Protein AF-W1YCF2-F1 (afdb_monomer_lite)

Foldseek 3Di:
DVVVVLVVQWDWDWDDCVVPVVIGTATEGEDDWPFKKKKKDWDQDPPPGIAIDIFTWIFHDDDPVVCVVVCVVPPVRYYDTHTDTDADCDDCRVDPVSVVVPPPDPDIDIDTHDCVVVVVVVCVVVVHD

InterPro domains:
  IPR004216 L-fucose/L-arabinose isomerase, C-terminal [SSF50443] (2-129)
  IPR005763 L-fucose isomerase [PTHR37840] (1-129)
  IPR015888 L-fucose isomerase, C-terminal [PF02952] (2-129)
  IPR038393 L-fucose isomerase, domain 3 superfamily [G3DSA:3.20.14.10] (1-129)

pLDDT: mean 98.43, std 0.99, range [89.56, 98.94]

Radius of gyration: 17.32 Å; chains: 1; bounding box: 40×41×50 Å

Structure (mmCIF, N/CA/C/O backbone):
data_AF-W1YCF2-F1
#
_entry.id   AF-W1YCF2-F1
#
loop_
_atom_site.group_PDB
_atom_site.id
_atom_site.type_symbol
_atom_site.label_atom_id
_atom_site.label_alt_id
_atom_site.label_comp_id
_atom_site.label_asym_id
_atom_site.label_entity_id
_atom_site.label_seq_id
_atom_site.pdbx_PDB_ins_code
_atom_site.Cartn_x
_atom_site.Cartn_y
_atom_site.Cartn_z
_atom_site.occupancy
_atom_site.B_iso_or_equiv
_atom_site.auth_seq_id
_atom_site.auth_comp_id
_atom_site.auth_asym_id
_atom_site.auth_atom_id
_atom_site.pdbx_PDB_model_num
ATOM 1 N N . GLN A 1 1 ? -8.026 -6.588 -24.287 1.00 89.56 1 GLN A N 1
ATOM 2 C CA . GLN A 1 1 ? -7.466 -5.220 -24.354 1.00 89.56 1 GLN A CA 1
ATOM 3 C C . GLN A 1 1 ? -6.874 -4.817 -23.007 1.00 89.56 1 GLN A C 1
ATOM 5 O O . GLN A 1 1 ? -5.660 -4.849 -22.905 1.00 89.56 1 GLN A O 1
ATOM 10 N N . GLU A 1 2 ? -7.654 -4.527 -21.957 1.00 97.50 2 GLU A N 1
ATOM 11 C CA . GLU A 1 2 ? -7.079 -4.123 -20.649 1.00 97.50 2 GLU A CA 1
ATOM 12 C C . GLU A 1 2 ? -6.307 -5.247 -19.942 1.00 97.50 2 GLU A C 1
ATOM 14 O O . GLU A 1 2 ? -5.195 -5.029 -19.476 1.00 97.50 2 GLU A O 1
ATOM 19 N N . ALA A 1 3 ? -6.839 -6.475 -19.939 1.00 98.06 3 ALA A N 1
ATOM 20 C CA . ALA A 1 3 ? -6.127 -7.636 -19.393 1.00 98.06 3 ALA A CA 1
ATOM 21 C C . ALA A 1 3 ? -4.759 -7.858 -20.071 1.00 98.06 3 ALA A C 1
ATOM 23 O O . ALA A 1 3 ? -3.766 -8.138 -19.399 1.00 98.06 3 ALA A O 1
ATOM 24 N N . ASP A 1 4 ? -4.695 -7.670 -21.392 1.00 98.31 4 ASP A N 1
ATOM 25 C CA . ASP A 1 4 ? -3.452 -7.784 -22.161 1.00 98.31 4 ASP A CA 1
ATOM 26 C C . ASP A 1 4 ? -2.481 -6.642 -21.829 1.00 98.31 4 ASP A C 1
ATOM 28 O O . ASP A 1 4 ? -1.274 -6.861 -21.775 1.00 98.31 4 ASP A O 1
ATOM 32 N N . ALA A 1 5 ? -2.992 -5.438 -21.550 1.00 98.44 5 ALA A N 1
ATOM 33 C CA . ALA A 1 5 ? -2.181 -4.309 -21.103 1.00 98.44 5 ALA A CA 1
ATOM 34 C C . ALA A 1 5 ? -1.573 -4.551 -19.709 1.00 98.44 5 ALA A C 1
ATOM 36 O O . ALA A 1 5 ? -0.398 -4.256 -19.500 1.00 98.44 5 ALA A O 1
ATOM 37 N N . CYS A 1 6 ? -2.317 -5.164 -18.778 1.00 98.50 6 CYS A N 1
ATOM 38 C CA . CYS A 1 6 ? -1.768 -5.579 -17.482 1.00 98.50 6 CYS A CA 1
ATOM 39 C C . CYS A 1 6 ? -0.621 -6.590 -17.643 1.00 98.50 6 CYS A C 1
ATOM 41 O O . CYS A 1 6 ? 0.402 -6.485 -16.963 1.00 98.50 6 CYS A O 1
ATOM 43 N N . LEU A 1 7 ? -0.768 -7.552 -18.562 1.00 98.56 7 LEU A N 1
ATOM 44 C CA . LEU A 1 7 ? 0.300 -8.496 -18.895 1.00 98.56 7 LEU A CA 1
ATOM 45 C C . LEU A 1 7 ? 1.498 -7.785 -19.536 1.00 98.56 7 LEU A C 1
ATOM 47 O O . LEU A 1 7 ? 2.631 -8.074 -19.168 1.00 98.56 7 LEU A O 1
ATOM 51 N N . ALA A 1 8 ? 1.261 -6.832 -20.441 1.00 98.56 8 ALA A N 1
ATOM 52 C CA . ALA A 1 8 ? 2.314 -6.064 -21.103 1.00 98.56 8 ALA A CA 1
ATOM 53 C C . ALA A 1 8 ? 3.120 -5.173 -20.137 1.00 98.56 8 ALA A C 1
ATOM 55 O O . ALA A 1 8 ? 4.304 -4.945 -20.367 1.00 98.56 8 ALA A O 1
ATOM 56 N N . ALA A 1 9 ? 2.506 -4.705 -19.047 1.00 98.50 9 ALA A N 1
ATOM 57 C CA . ALA A 1 9 ? 3.177 -3.957 -17.980 1.00 98.50 9 ALA A CA 1
ATOM 58 C C . ALA A 1 9 ? 3.951 -4.852 -16.988 1.00 98.50 9 ALA A C 1
ATOM 60 O O . ALA A 1 9 ? 4.610 -4.339 -16.079 1.00 98.50 9 ALA A O 1
ATOM 61 N N . THR A 1 10 ? 3.855 -6.178 -17.135 1.00 98.81 10 THR A N 1
ATOM 62 C CA . THR A 1 10 ? 4.434 -7.152 -16.208 1.00 98.81 10 THR A CA 1
ATOM 63 C C . THR A 1 10 ? 5.598 -7.901 -16.846 1.00 98.81 10 THR A C 1
ATOM 65 O O . THR A 1 10 ? 5.462 -8.557 -17.876 1.00 98.81 10 THR A O 1
ATOM 68 N N . GLU A 1 11 ? 6.743 -7.892 -16.173 1.00 98.62 11 GLU A N 1
ATOM 69 C CA . GLU A 1 11 ? 7.870 -8.764 -16.482 1.00 98.62 11 GLU A CA 1
ATOM 70 C C . GLU A 1 11 ? 7.904 -9.966 -15.533 1.00 98.62 11 GLU A C 1
ATOM 72 O O . GLU A 1 11 ? 7.728 -9.830 -14.323 1.00 98.62 11 GLU A O 1
ATOM 77 N N . TRP A 1 12 ? 8.185 -11.150 -16.074 1.00 98.62 12 TRP A N 1
ATOM 78 C CA . TRP A 1 12 ? 8.328 -12.380 -15.295 1.00 98.62 12 TRP A CA 1
ATOM 79 C C . TRP A 1 12 ? 9.805 -12.620 -14.978 1.00 98.62 12 TRP A C 1
ATOM 81 O O . TRP A 1 12 ? 10.570 -13.079 -15.827 1.00 98.62 12 TRP A O 1
ATOM 91 N N . CYS A 1 13 ? 10.230 -12.286 -13.761 1.00 98.38 13 CYS A N 1
ATOM 92 C CA . CYS A 1 13 ? 11.633 -12.358 -13.354 1.00 98.38 13 CYS A CA 1
ATOM 93 C C . CYS A 1 13 ? 11.945 -13.711 -12.690 1.00 98.38 13 CYS A C 1
ATOM 95 O O . CYS A 1 13 ? 11.208 -14.107 -11.788 1.00 98.38 13 CYS A O 1
ATOM 97 N N . PRO A 1 14 ? 13.021 -14.428 -13.072 1.00 98.38 14 PRO A N 1
ATOM 98 C CA . PRO A 1 14 ? 13.443 -15.633 -12.362 1.00 98.38 14 PRO A CA 1
ATOM 99 C C . PRO A 1 14 ? 13.665 -15.369 -10.870 1.00 98.38 14 PRO A C 1
ATOM 101 O O . PRO A 1 14 ? 14.272 -14.367 -10.487 1.00 98.38 14 PRO A O 1
ATOM 104 N N . ALA A 1 15 ? 13.186 -16.280 -10.030 1.00 97.69 15 ALA A N 1
ATOM 105 C CA . ALA A 1 15 ? 13.329 -16.174 -8.588 1.00 97.69 15 ALA A CA 1
ATOM 106 C C . ALA A 1 15 ? 14.803 -16.268 -8.156 1.00 97.69 15 ALA A C 1
ATOM 108 O O . ALA A 1 15 ? 15.583 -17.056 -8.693 1.00 97.69 15 ALA A O 1
ATOM 109 N N . ILE A 1 16 ? 15.167 -15.486 -7.140 1.00 96.19 16 ILE A N 1
ATOM 110 C CA . ILE A 1 16 ? 16.509 -15.486 -6.546 1.00 96.19 16 ILE A CA 1
ATOM 111 C C . ILE A 1 16 ? 16.728 -16.828 -5.829 1.00 96.19 16 ILE A C 1
ATOM 113 O O . ILE A 1 16 ? 16.032 -17.135 -4.856 1.00 96.19 16 ILE A O 1
ATOM 117 N N . HIS A 1 17 ? 17.672 -17.636 -6.318 1.00 95.94 17 HIS A N 1
ATOM 118 C CA . HIS A 1 17 ? 17.843 -19.034 -5.905 1.00 95.94 17 HIS A CA 1
ATOM 119 C C . HIS A 1 17 ? 18.144 -19.194 -4.407 1.00 95.94 17 HIS A C 1
ATOM 121 O O . HIS A 1 17 ? 17.672 -20.142 -3.779 1.00 95.94 17 HIS A O 1
ATOM 127 N N . GLU A 1 18 ? 18.876 -18.248 -3.814 1.00 96.50 18 GLU A N 1
ATOM 128 C CA . GLU A 1 18 ? 19.208 -18.239 -2.388 1.00 96.50 18 GLU A CA 1
ATOM 129 C C . GLU A 1 18 ? 17.957 -18.227 -1.497 1.00 96.50 18 GLU A C 1
ATOM 131 O O . GLU A 1 18 ? 17.958 -18.846 -0.431 1.00 96.50 18 GLU A O 1
ATOM 136 N N . TYR A 1 19 ? 16.880 -17.579 -1.956 1.00 96.94 19 TYR A N 1
ATOM 137 C CA . TYR A 1 19 ? 15.586 -17.541 -1.272 1.00 96.94 19 TYR A CA 1
ATOM 138 C C . TYR A 1 19 ? 14.642 -18.656 -1.745 1.00 96.94 19 TYR A C 1
ATOM 140 O O . TYR A 1 19 ? 13.921 -19.238 -0.936 1.00 96.94 19 TYR A O 1
ATOM 148 N N . PHE A 1 20 ? 14.660 -18.986 -3.041 1.00 97.56 20 PHE A N 1
ATOM 149 C CA . PHE A 1 20 ? 13.728 -19.922 -3.676 1.00 97.56 20 PHE A CA 1
ATOM 150 C C . PHE A 1 20 ? 14.482 -21.036 -4.414 1.00 97.56 20 PHE A C 1
ATOM 152 O O . PHE A 1 20 ? 14.634 -21.020 -5.635 1.00 97.56 20 PHE A O 1
ATOM 159 N N . ARG A 1 21 ? 14.939 -22.053 -3.673 1.00 97.31 21 ARG A N 1
ATOM 160 C CA . ARG A 1 21 ? 15.785 -23.138 -4.218 1.00 97.31 21 ARG A CA 1
ATOM 161 C C . ARG A 1 21 ? 15.119 -23.971 -5.317 1.00 97.31 21 ARG A C 1
ATOM 163 O O . ARG A 1 21 ? 15.816 -24.556 -6.138 1.00 97.31 21 ARG A O 1
ATOM 170 N N . GLY A 1 22 ? 13.787 -24.015 -5.338 1.00 98.06 22 GLY A N 1
ATOM 171 C CA . GLY A 1 22 ? 13.004 -24.668 -6.393 1.00 98.06 22 GLY A CA 1
ATOM 172 C C . GLY A 1 22 ? 12.835 -23.831 -7.667 1.00 98.06 22 GLY A C 1
ATOM 173 O O . GLY A 1 22 ? 12.204 -24.299 -8.610 1.00 98.06 22 GLY A O 1
ATOM 174 N N . GLY A 1 23 ? 13.369 -22.607 -7.706 1.00 97.62 23 GLY A N 1
ATOM 175 C CA . GLY A 1 23 ? 13.117 -21.648 -8.777 1.00 97.62 23 GLY A CA 1
ATOM 176 C C . GLY A 1 23 ? 11.718 -21.030 -8.698 1.00 97.62 23 GLY A C 1
ATOM 177 O O . GLY A 1 23 ? 11.090 -21.001 -7.639 1.00 97.62 23 GLY A O 1
ATOM 178 N N . GLY A 1 24 ? 11.250 -20.505 -9.831 1.00 98.25 24 GLY A N 1
ATOM 179 C CA . GLY A 1 24 ? 9.977 -19.793 -9.968 1.00 98.25 24 GLY A CA 1
ATOM 180 C C . GLY A 1 24 ? 10.139 -18.483 -10.739 1.00 98.25 24 GLY A C 1
ATOM 181 O O . GLY A 1 24 ? 11.258 -18.097 -11.077 1.00 98.25 24 GLY A O 1
ATOM 182 N N . TYR A 1 25 ? 9.023 -17.802 -10.999 1.00 98.50 25 TYR A N 1
ATOM 183 C CA . TYR A 1 25 ? 9.003 -16.476 -11.617 1.00 98.50 25 TYR A CA 1
ATOM 184 C C . TYR A 1 25 ? 8.160 -15.513 -10.779 1.00 98.50 25 TYR A C 1
ATOM 186 O O . TYR A 1 25 ? 7.012 -15.821 -10.459 1.00 98.50 25 TYR A O 1
ATOM 194 N N . SER A 1 26 ? 8.714 -14.353 -10.429 1.00 98.44 26 SER A N 1
ATOM 195 C CA . SER A 1 26 ? 7.967 -13.246 -9.829 1.00 98.44 26 SER A CA 1
ATOM 196 C C . SER A 1 26 ? 7.354 -12.360 -10.913 1.00 98.44 26 SER A C 1
ATOM 198 O O . SER A 1 26 ? 7.967 -12.111 -11.948 1.00 98.44 26 SER A O 1
ATOM 200 N N . SER A 1 27 ? 6.143 -11.863 -10.667 1.00 98.62 27 SER A N 1
ATOM 201 C CA . SER A 1 27 ? 5.447 -10.909 -11.535 1.00 98.62 27 SER A CA 1
ATOM 202 C C . SER A 1 27 ? 5.835 -9.477 -11.160 1.00 98.62 27 SER A C 1
ATOM 204 O O . SER A 1 27 ? 5.280 -8.903 -10.218 1.00 98.62 27 SER A O 1
ATOM 206 N N . ARG A 1 28 ? 6.812 -8.902 -11.858 1.00 98.69 28 ARG A N 1
ATOM 207 C CA . ARG A 1 28 ? 7.289 -7.539 -11.624 1.00 98.69 28 ARG A CA 1
ATOM 208 C C . ARG A 1 28 ? 6.510 -6.537 -12.464 1.00 98.69 28 ARG A C 1
ATOM 210 O O . ARG A 1 28 ? 6.562 -6.589 -13.684 1.00 98.69 28 ARG A O 1
ATOM 217 N N . PHE A 1 29 ? 5.905 -5.561 -11.806 1.00 98.75 29 PHE A N 1
ATOM 218 C CA . PHE A 1 29 ? 5.339 -4.368 -12.430 1.00 98.75 29 PHE A CA 1
ATOM 219 C C . PHE A 1 29 ? 5.552 -3.159 -11.511 1.00 98.75 29 PHE A C 1
ATOM 221 O O . PHE A 1 29 ? 5.879 -3.310 -10.327 1.00 98.75 29 PHE A O 1
ATOM 228 N N . LEU A 1 30 ? 5.366 -1.960 -12.055 1.00 98.81 30 LEU A N 1
ATOM 229 C CA . LEU A 1 30 ? 5.349 -0.713 -11.298 1.00 98.81 30 LEU A CA 1
ATOM 230 C C . LEU A 1 30 ? 3.952 -0.107 -11.413 1.00 98.81 30 LEU A C 1
ATOM 232 O O . LEU A 1 30 ? 3.509 0.209 -12.513 1.00 98.81 30 LEU A O 1
ATOM 236 N N . THR A 1 31 ? 3.261 0.029 -10.285 1.00 98.75 31 THR A N 1
ATOM 237 C CA . THR A 1 31 ? 1.944 0.676 -10.243 1.00 98.75 31 THR A CA 1
ATOM 238 C C . THR A 1 31 ? 2.066 2.142 -10.659 1.00 98.75 31 THR A C 1
ATOM 240 O O . THR A 1 31 ? 2.953 2.843 -10.168 1.00 98.75 31 THR A O 1
ATOM 243 N N . GLU A 1 32 ? 1.165 2.608 -11.527 1.00 98.44 32 GLU A N 1
ATOM 244 C CA . GLU A 1 32 ? 1.106 4.012 -11.949 1.00 98.44 32 GLU A CA 1
ATOM 245 C C . GLU A 1 32 ? 0.847 4.957 -10.767 1.00 98.44 32 GLU A C 1
ATOM 247 O O . GLU A 1 32 ? 0.218 4.579 -9.774 1.00 98.44 32 GLU A O 1
ATOM 252 N N . GLY A 1 33 ? 1.334 6.196 -10.861 1.00 98.50 33 GLY A N 1
ATOM 253 C CA . GLY A 1 33 ? 1.113 7.230 -9.850 1.00 98.50 33 GLY A CA 1
ATOM 254 C C . GLY A 1 33 ? -0.279 7.862 -9.917 1.00 98.50 33 GLY A C 1
ATOM 255 O O . GLY A 1 33 ? -0.975 7.787 -10.922 1.00 98.50 33 GLY A O 1
ATOM 256 N N . GLY A 1 34 ? -0.690 8.519 -8.832 1.00 98.19 34 GLY A N 1
ATOM 257 C CA . GLY A 1 34 ? -1.947 9.269 -8.762 1.00 98.19 34 GLY A CA 1
ATOM 258 C C . GLY A 1 34 ? -3.198 8.414 -8.543 1.00 98.19 34 GLY A C 1
ATOM 259 O O . GLY A 1 34 ? -4.301 8.957 -8.475 1.00 98.19 34 GLY A O 1
ATOM 260 N N . VAL A 1 35 ? -3.055 7.098 -8.379 1.00 98.69 35 VAL A N 1
ATOM 261 C CA . VAL A 1 35 ? -4.180 6.187 -8.157 1.00 98.69 35 VAL A CA 1
ATOM 262 C C . VAL A 1 35 ? -4.583 6.229 -6.677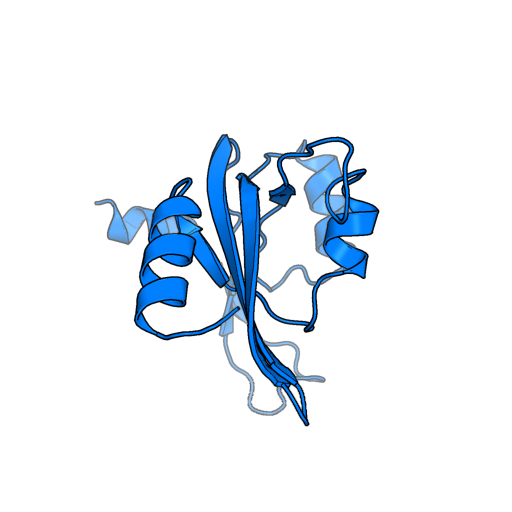 1.00 98.69 35 VAL A C 1
ATOM 264 O O . VAL A 1 35 ? -3.735 5.991 -5.810 1.00 98.69 35 VAL A O 1
ATOM 267 N N . PRO A 1 36 ? -5.852 6.527 -6.337 1.00 98.81 36 PRO A N 1
ATOM 268 C CA . PRO A 1 36 ? -6.309 6.479 -4.953 1.00 98.81 36 PRO A CA 1
ATOM 269 C C . PRO A 1 36 ? -6.324 5.032 -4.458 1.00 98.81 36 PRO A C 1
ATOM 271 O O . PRO A 1 36 ? -6.891 4.154 -5.107 1.00 98.81 36 PRO A O 1
ATOM 274 N N . PHE A 1 37 ? -5.738 4.795 -3.287 1.00 98.88 37 PHE A N 1
ATOM 275 C CA . PHE A 1 37 ? -5.718 3.486 -2.640 1.00 98.88 37 PHE A CA 1
ATOM 276 C C . PHE A 1 37 ? -6.035 3.596 -1.149 1.00 98.88 37 PHE A C 1
ATOM 278 O O . PHE A 1 37 ? -5.722 4.589 -0.488 1.00 98.88 37 PHE A O 1
ATOM 285 N N . THR A 1 38 ? -6.588 2.516 -0.606 1.00 98.94 38 THR A N 1
ATOM 286 C CA . THR A 1 38 ? -6.759 2.296 0.830 1.00 98.94 38 THR A CA 1
ATOM 287 C C . THR A 1 38 ? -5.920 1.097 1.248 1.00 98.94 38 THR A C 1
ATOM 289 O O . THR A 1 38 ? -6.155 -0.019 0.781 1.00 98.94 38 THR A O 1
ATOM 292 N N . MET A 1 39 ? -4.943 1.318 2.126 1.00 98.94 39 MET A N 1
ATOM 293 C CA . MET A 1 39 ? -4.174 0.247 2.748 1.00 98.94 39 MET A CA 1
ATOM 294 C C . MET A 1 39 ? -4.891 -0.239 4.010 1.00 98.94 39 MET A C 1
ATOM 296 O O . MET A 1 39 ? -5.234 0.570 4.873 1.00 98.94 39 MET A O 1
ATOM 300 N N . THR A 1 40 ? -5.110 -1.547 4.141 1.00 98.94 40 THR A N 1
ATOM 301 C CA . THR A 1 40 ? -5.791 -2.145 5.300 1.00 98.94 40 THR A CA 1
ATOM 302 C C . THR A 1 40 ? -5.034 -3.331 5.888 1.00 98.94 40 THR A C 1
ATOM 304 O O . THR A 1 40 ? -4.240 -3.998 5.212 1.00 98.94 40 THR A O 1
ATOM 307 N N . ARG A 1 41 ? -5.269 -3.597 7.178 1.00 98.88 41 ARG A N 1
ATOM 308 C CA . ARG A 1 41 ? -4.734 -4.769 7.881 1.00 98.88 41 ARG A CA 1
ATOM 309 C C . ARG A 1 41 ? -5.588 -5.138 9.089 1.00 98.88 41 ARG A C 1
ATOM 311 O O . ARG A 1 41 ? -5.802 -4.306 9.962 1.00 98.88 41 ARG A O 1
ATOM 318 N N . VAL A 1 42 ? -5.978 -6.410 9.188 1.00 98.81 42 VAL A N 1
ATOM 319 C CA . VAL A 1 42 ? -6.491 -6.991 10.438 1.00 98.81 42 VAL A CA 1
ATOM 320 C C . VAL A 1 42 ? -5.339 -7.604 11.232 1.00 98.81 42 VAL A C 1
ATOM 322 O O . VAL A 1 42 ? -4.544 -8.369 10.682 1.00 98.81 42 VAL A O 1
ATOM 325 N N . ASN A 1 43 ? -5.263 -7.303 12.526 1.00 98.81 43 ASN A N 1
ATOM 326 C CA . ASN A 1 43 ? -4.356 -7.955 13.474 1.00 98.81 43 ASN A CA 1
ATOM 327 C C . ASN A 1 43 ? -5.161 -8.560 14.627 1.00 98.81 43 ASN A C 1
ATOM 329 O O . ASN A 1 43 ? -6.208 -8.034 14.979 1.00 98.81 43 ASN A O 1
ATOM 333 N N . ILE A 1 44 ? -4.689 -9.654 15.228 1.00 98.75 44 ILE A N 1
ATOM 334 C CA . ILE A 1 44 ? -5.343 -10.273 16.390 1.00 98.75 44 ILE A CA 1
ATOM 335 C C . ILE A 1 44 ? -4.464 -10.041 17.613 1.00 98.75 44 ILE A C 1
ATOM 337 O O . ILE A 1 44 ? -3.336 -10.526 17.675 1.00 98.75 44 ILE A O 1
ATOM 341 N N . ILE A 1 45 ? -4.990 -9.309 18.591 1.00 98.75 45 ILE A N 1
ATOM 342 C CA . ILE A 1 45 ? -4.283 -8.948 19.818 1.00 98.75 45 ILE A CA 1
ATOM 343 C C . ILE A 1 45 ? -4.835 -9.790 20.968 1.00 98.75 45 ILE A C 1
ATOM 345 O O . ILE A 1 45 ? -6.035 -9.781 21.253 1.00 98.75 45 ILE A O 1
ATOM 349 N N . LYS A 1 46 ? -3.959 -10.525 21.660 1.00 98.38 46 LYS A N 1
ATOM 350 C CA . LYS A 1 46 ? -4.349 -11.331 22.825 1.00 98.38 46 LYS A CA 1
ATOM 351 C C . LYS A 1 46 ? -4.985 -10.438 23.897 1.00 98.38 46 LYS A C 1
ATOM 353 O O . LYS A 1 46 ? -4.381 -9.461 24.320 1.00 98.38 46 LYS A O 1
ATOM 358 N N . GLY A 1 47 ? -6.181 -10.808 24.355 1.00 98.38 47 GLY A N 1
ATOM 359 C CA . GLY A 1 47 ? -6.938 -10.061 25.368 1.00 98.38 47 GLY A CA 1
ATOM 360 C C . GLY A 1 47 ? -7.853 -8.961 24.817 1.00 98.38 47 GLY A C 1
ATOM 361 O O . GLY A 1 47 ? -8.663 -8.447 25.578 1.00 98.38 47 GLY A O 1
ATOM 362 N N . LEU A 1 48 ? -7.775 -8.647 23.518 1.00 98.56 48 LEU A N 1
ATOM 363 C CA . LEU A 1 48 ? -8.676 -7.704 22.842 1.00 98.56 48 LEU A CA 1
ATOM 364 C C . LEU A 1 48 ? -9.473 -8.379 21.714 1.00 98.56 48 LEU A C 1
ATOM 366 O O . LEU A 1 48 ? -10.680 -8.193 21.625 1.00 98.56 48 LEU A O 1
ATOM 370 N N . GLY A 1 49 ? -8.818 -9.205 20.894 1.00 98.69 49 GLY A N 1
ATOM 371 C CA . GLY A 1 49 ? -9.412 -9.821 19.704 1.00 98.69 49 GLY A CA 1
ATOM 372 C C . GLY A 1 49 ? -8.900 -9.192 18.400 1.00 98.69 49 GLY A C 1
ATOM 373 O O . GLY A 1 49 ? -7.776 -8.678 18.382 1.00 98.69 49 GLY A O 1
ATOM 374 N N . PRO A 1 50 ? -9.655 -9.292 17.288 1.00 98.75 50 PRO A N 1
ATOM 375 C CA . PRO A 1 50 ? -9.281 -8.668 16.022 1.00 98.75 50 PRO A CA 1
ATOM 376 C C . PRO A 1 50 ? -9.361 -7.138 16.115 1.00 98.75 50 PRO A C 1
ATOM 378 O O . PRO A 1 50 ? -10.267 -6.615 16.751 1.00 98.75 50 PRO A O 1
ATOM 381 N N . VAL A 1 51 ? -8.448 -6.440 15.444 1.00 98.88 51 VAL A N 1
ATOM 382 C CA . VAL A 1 51 ? -8.453 -4.981 15.251 1.00 98.88 51 VAL A CA 1
ATOM 383 C C . VAL A 1 51 ? -8.189 -4.661 13.781 1.00 98.88 51 VAL A C 1
ATOM 385 O O . VAL A 1 51 ? -7.420 -5.386 13.139 1.00 98.88 51 VAL A O 1
ATOM 388 N N . LEU A 1 52 ? -8.783 -3.596 13.244 1.00 98.94 52 LEU A N 1
ATOM 389 C CA . LEU A 1 52 ? -8.602 -3.164 11.856 1.00 98.94 52 LEU A CA 1
ATOM 390 C C . LEU A 1 52 ? -7.822 -1.844 11.771 1.00 98.94 52 LEU A C 1
ATOM 392 O O . LEU A 1 52 ? -8.181 -0.837 12.367 1.00 98.94 52 LEU A O 1
ATOM 396 N N . GLN A 1 53 ? -6.766 -1.834 10.961 1.00 98.88 53 GLN A N 1
ATOM 397 C CA . GLN A 1 53 ? -6.021 -0.631 10.594 1.00 98.88 53 GLN A CA 1
ATOM 398 C C . GLN A 1 53 ? -6.386 -0.204 9.174 1.00 98.88 53 GLN A C 1
ATOM 400 O O . GLN A 1 53 ? -6.490 -1.049 8.281 1.00 98.88 53 GLN A O 1
ATOM 405 N N . ILE A 1 54 ? -6.557 1.103 8.971 1.00 98.94 54 ILE A N 1
ATOM 406 C CA . ILE A 1 54 ? -6.940 1.714 7.693 1.00 98.94 54 ILE A CA 1
ATOM 407 C C . ILE A 1 54 ? -6.058 2.940 7.467 1.00 98.94 54 ILE A C 1
ATOM 409 O O . ILE A 1 54 ? -5.988 3.810 8.331 1.00 98.94 54 ILE A O 1
ATOM 413 N N . ALA A 1 55 ? -5.418 3.025 6.304 1.00 98.88 55 ALA A N 1
ATOM 414 C CA . ALA A 1 55 ? -4.667 4.191 5.856 1.00 98.88 55 ALA A CA 1
ATOM 415 C C . ALA A 1 55 ? -5.000 4.490 4.388 1.00 98.88 55 ALA A C 1
ATOM 417 O O . ALA A 1 55 ? -4.591 3.766 3.483 1.00 98.88 55 ALA A O 1
ATOM 418 N N . GLU A 1 56 ? -5.749 5.563 4.146 1.00 98.94 56 GLU A N 1
ATOM 419 C CA . GLU A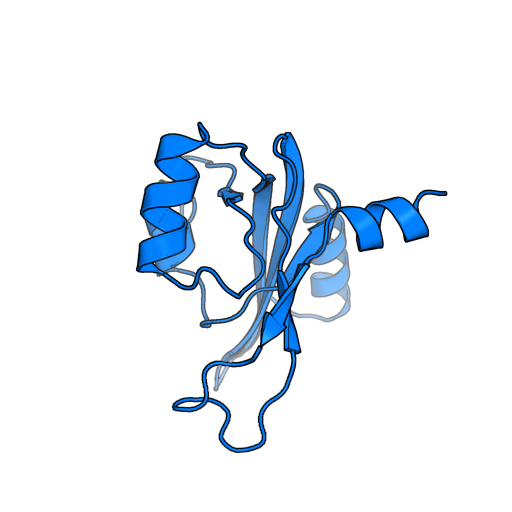 1 56 ? -6.012 6.057 2.791 1.00 98.94 56 GLU A CA 1
ATOM 420 C C . GLU A 1 56 ? -4.855 6.915 2.284 1.00 98.94 56 GLU A C 1
ATOM 422 O O . GLU A 1 56 ? -4.200 7.624 3.051 1.00 98.94 56 GLU A O 1
ATOM 427 N N . GLY A 1 57 ? -4.624 6.876 0.977 1.00 98.88 57 GLY A N 1
ATOM 428 C CA . GLY A 1 57 ? -3.576 7.639 0.320 1.00 98.88 57 GLY A CA 1
ATOM 429 C C . GLY A 1 57 ? -3.627 7.481 -1.191 1.00 98.88 57 GLY A C 1
ATOM 430 O O . GLY A 1 57 ? -4.675 7.177 -1.768 1.00 98.88 57 GLY A O 1
ATOM 431 N N . TRP A 1 58 ? -2.482 7.685 -1.827 1.00 98.88 58 TRP A N 1
ATOM 432 C CA . TRP A 1 58 ? -2.333 7.555 -3.272 1.00 98.88 58 TRP A CA 1
ATOM 433 C C . TRP A 1 58 ? -1.053 6.808 -3.610 1.00 98.88 58 TRP A C 1
ATOM 435 O O . TRP A 1 58 ? -0.063 6.893 -2.874 1.00 98.88 58 TRP A O 1
ATOM 445 N N . SER A 1 59 ? -1.059 6.104 -4.740 1.00 98.81 59 SER A N 1
ATOM 446 C CA . SER A 1 59 ? 0.196 5.747 -5.386 1.00 98.81 59 SER A CA 1
ATOM 447 C C . SER A 1 59 ? 0.901 7.014 -5.879 1.00 98.81 59 SER A C 1
ATOM 449 O O . SER A 1 59 ? 0.256 8.007 -6.225 1.00 98.81 59 SER A O 1
ATOM 451 N N . VAL A 1 60 ? 2.230 7.000 -5.924 1.00 98.62 60 VAL A N 1
ATOM 452 C CA . VAL A 1 60 ? 3.024 8.123 -6.438 1.00 98.62 60 VAL A CA 1
ATOM 453 C C . VAL A 1 60 ? 3.985 7.660 -7.520 1.00 98.62 60 VAL A C 1
ATOM 455 O O . VAL A 1 60 ? 4.584 6.589 -7.427 1.00 98.62 60 VAL A O 1
ATOM 458 N N . GLU A 1 61 ? 4.140 8.488 -8.546 1.00 98.62 61 GLU A N 1
ATOM 459 C CA . GLU A 1 61 ? 5.172 8.298 -9.555 1.00 98.62 61 GLU A CA 1
ATOM 460 C C . GLU A 1 61 ? 6.438 9.028 -9.107 1.00 98.62 61 GLU A C 1
ATOM 462 O O . GLU A 1 61 ? 6.393 10.189 -8.693 1.00 98.62 61 GLU A O 1
ATOM 467 N N . LEU A 1 62 ? 7.569 8.329 -9.158 1.00 98.62 62 LEU A N 1
ATOM 468 C CA . LEU A 1 62 ? 8.875 8.913 -8.883 1.00 98.62 62 LEU A CA 1
ATOM 469 C C . LEU A 1 62 ? 9.592 9.187 -10.207 1.00 98.62 62 LEU A C 1
ATOM 471 O O . LEU A 1 62 ? 9.426 8.402 -11.145 1.00 98.62 62 LEU A O 1
ATOM 475 N N . PRO A 1 63 ? 10.458 10.216 -10.279 1.00 98.62 63 PRO A N 1
ATOM 476 C CA . PRO A 1 63 ? 11.402 10.343 -11.380 1.00 98.62 63 PRO A CA 1
ATOM 477 C C . PRO A 1 63 ? 12.148 9.026 -11.608 1.00 98.62 63 PRO A C 1
ATOM 479 O O . PRO A 1 63 ? 12.502 8.324 -10.653 1.00 98.62 63 PRO A O 1
ATOM 482 N N . LYS A 1 64 ? 12.368 8.673 -12.877 1.00 97.81 64 LYS A N 1
ATOM 483 C CA . LYS A 1 64 ? 12.881 7.353 -13.263 1.00 97.81 64 LYS A CA 1
ATOM 484 C C . LYS A 1 64 ? 14.186 6.995 -12.544 1.00 97.81 64 LYS A C 1
ATOM 486 O O . LYS A 1 64 ? 14.344 5.877 -12.065 1.00 97.81 64 LYS A O 1
ATOM 491 N N . ASP A 1 65 ? 15.118 7.936 -12.470 1.00 98.56 65 ASP A N 1
ATOM 492 C CA . ASP A 1 65 ? 16.409 7.775 -11.803 1.00 98.56 65 ASP A CA 1
ATOM 493 C C . ASP A 1 65 ? 16.249 7.507 -10.299 1.00 98.56 65 ASP A C 1
ATOM 495 O O . ASP A 1 65 ? 16.885 6.598 -9.762 1.00 98.56 65 ASP A O 1
ATOM 499 N N . VAL A 1 66 ? 15.340 8.223 -9.636 1.00 98.69 66 VAL A N 1
ATOM 500 C CA . VAL A 1 66 ? 15.014 8.011 -8.220 1.00 98.69 66 VAL A CA 1
ATOM 501 C C . VAL A 1 66 ? 14.405 6.624 -8.008 1.00 98.69 66 VAL A C 1
ATOM 503 O O . VAL A 1 66 ? 14.866 5.889 -7.130 1.00 98.69 66 VAL A O 1
ATOM 506 N N . HIS A 1 67 ? 13.417 6.229 -8.823 1.00 98.56 67 HIS A N 1
ATOM 507 C CA . HIS A 1 67 ? 12.843 4.881 -8.762 1.00 98.56 67 HIS A CA 1
ATOM 508 C C . HIS A 1 67 ? 13.919 3.811 -8.954 1.00 98.56 67 HIS A C 1
ATOM 510 O O . HIS A 1 67 ? 14.023 2.903 -8.131 1.00 98.56 67 HIS A O 1
ATOM 516 N N . ASP A 1 68 ? 14.731 3.923 -10.007 1.00 98.44 68 ASP A N 1
ATOM 517 C CA . ASP A 1 68 ? 15.758 2.938 -10.337 1.00 98.44 68 ASP A CA 1
ATOM 518 C C . ASP A 1 68 ? 16.753 2.761 -9.181 1.00 98.44 68 ASP A C 1
ATOM 520 O O . ASP A 1 68 ? 17.115 1.630 -8.852 1.00 98.44 68 ASP A O 1
ATOM 524 N N . ILE A 1 69 ? 17.193 3.859 -8.552 1.00 98.69 69 ILE A N 1
ATOM 525 C CA . ILE A 1 69 ? 18.1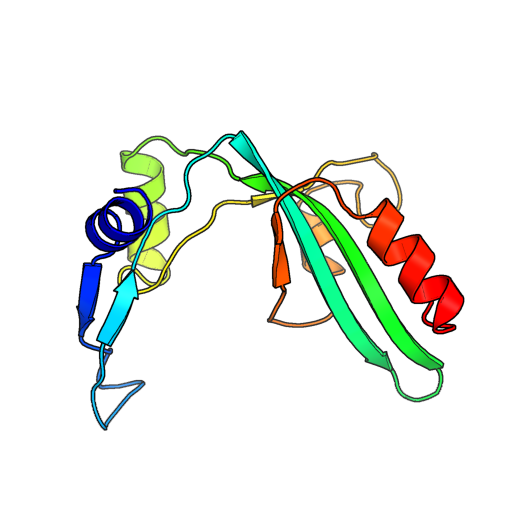26 3.827 -7.417 1.00 98.69 69 ILE A CA 1
ATOM 526 C C . ILE A 1 69 ? 17.507 3.091 -6.227 1.00 98.69 69 ILE A C 1
ATOM 528 O O . ILE A 1 69 ? 18.158 2.223 -5.641 1.00 98.69 69 ILE A O 1
ATOM 532 N N . LEU A 1 70 ? 16.265 3.421 -5.860 1.00 98.75 70 LEU A N 1
ATOM 533 C CA . LEU A 1 70 ? 15.588 2.823 -4.707 1.00 98.75 70 LEU A CA 1
ATOM 534 C C . LEU A 1 70 ? 15.188 1.361 -4.962 1.00 98.75 70 LEU A C 1
ATOM 536 O O . LEU A 1 70 ? 15.367 0.514 -4.094 1.00 98.75 70 LEU A O 1
ATOM 540 N N . ASN A 1 71 ? 14.709 1.037 -6.160 1.00 98.19 71 ASN A N 1
ATOM 541 C CA . ASN A 1 71 ? 14.257 -0.308 -6.507 1.00 98.19 71 ASN A CA 1
ATOM 542 C C . ASN A 1 71 ? 15.423 -1.309 -6.559 1.00 98.19 71 ASN A C 1
ATOM 544 O O . ASN A 1 71 ? 15.350 -2.396 -5.980 1.00 98.19 71 ASN A O 1
ATOM 548 N N . LYS A 1 72 ? 16.551 -0.918 -7.177 1.00 98.06 72 LYS A N 1
ATOM 549 C CA . LYS A 1 72 ? 17.760 -1.761 -7.275 1.00 98.06 72 LYS A CA 1
ATOM 550 C C . LYS A 1 72 ? 18.325 -2.167 -5.915 1.00 98.06 72 LYS A C 1
ATOM 552 O O . LYS A 1 72 ? 18.891 -3.249 -5.803 1.00 98.06 72 LYS A O 1
ATOM 557 N N . ARG A 1 73 ? 18.180 -1.319 -4.893 1.00 97.94 73 ARG A N 1
ATOM 558 C CA . ARG A 1 73 ? 18.692 -1.573 -3.536 1.00 97.94 73 ARG A CA 1
ATOM 559 C C . ARG A 1 73 ? 17.695 -2.267 -2.601 1.00 97.94 73 ARG A C 1
ATOM 561 O O . ARG A 1 73 ? 18.050 -2.508 -1.450 1.00 97.94 73 ARG A O 1
ATOM 568 N N . THR A 1 74 ? 16.476 -2.553 -3.064 1.00 97.50 74 THR A N 1
ATOM 569 C CA . THR A 1 74 ? 15.436 -3.236 -2.281 1.00 97.50 74 THR A CA 1
ATOM 570 C C . THR A 1 74 ? 15.184 -4.632 -2.837 1.00 97.50 74 THR A C 1
ATOM 572 O O . THR A 1 74 ? 15.702 -5.601 -2.289 1.00 97.50 74 THR A O 1
ATOM 575 N N . ASN A 1 75 ? 14.420 -4.749 -3.927 1.00 95.56 75 ASN A N 1
ATOM 576 C CA . ASN A 1 75 ? 14.273 -5.992 -4.676 1.00 95.56 75 ASN A CA 1
ATOM 577 C C . ASN A 1 75 ? 13.749 -5.701 -6.089 1.00 95.56 75 ASN A C 1
ATOM 579 O O . ASN A 1 75 ? 12.546 -5.608 -6.318 1.00 95.56 75 ASN A O 1
ATOM 583 N N . SER A 1 76 ? 14.662 -5.606 -7.053 1.00 96.31 76 SER A N 1
ATOM 584 C CA . SER A 1 76 ? 14.344 -5.234 -8.436 1.00 96.31 76 SER A CA 1
ATOM 585 C C . SER A 1 76 ? 13.624 -6.316 -9.248 1.00 96.31 76 SER A C 1
ATOM 587 O O . SER A 1 76 ? 13.339 -6.091 -10.425 1.00 96.31 76 SER A O 1
ATOM 589 N N . THR A 1 77 ? 13.336 -7.482 -8.658 1.00 98.00 77 THR A N 1
ATOM 590 C CA . THR A 1 77 ? 12.586 -8.579 -9.301 1.00 98.00 77 THR A CA 1
ATOM 591 C C . THR A 1 77 ? 11.123 -8.640 -8.860 1.00 98.00 77 THR A C 1
ATOM 593 O O . THR A 1 77 ? 10.353 -9.433 -9.397 1.00 98.00 77 THR A O 1
ATOM 596 N N . TRP A 1 78 ? 10.717 -7.826 -7.884 1.00 98.56 78 TRP A N 1
ATOM 597 C CA . TRP A 1 78 ? 9.384 -7.857 -7.274 1.00 98.56 78 TRP A CA 1
ATOM 598 C C . TRP A 1 78 ? 8.536 -6.645 -7.689 1.00 98.56 78 TRP A C 1
ATOM 600 O O . TRP A 1 78 ? 9.091 -5.610 -8.068 1.00 98.56 78 TRP A O 1
ATOM 610 N N . PRO A 1 79 ? 7.193 -6.745 -7.641 1.00 98.62 79 PRO A N 1
ATOM 611 C CA . PRO A 1 79 ? 6.328 -5.619 -7.970 1.00 98.62 79 PRO A CA 1
ATOM 612 C C . PRO A 1 79 ? 6.482 -4.486 -6.951 1.00 98.62 79 PRO A C 1
ATOM 614 O O . PRO A 1 79 ? 6.670 -4.727 -5.758 1.00 98.62 79 PRO A O 1
ATOM 617 N N . THR A 1 80 ? 6.379 -3.243 -7.420 1.00 98.81 80 THR A N 1
ATOM 618 C CA . THR A 1 80 ? 6.529 -2.043 -6.587 1.00 98.81 80 THR A CA 1
ATOM 619 C C . THR A 1 80 ? 5.298 -1.151 -6.682 1.00 98.81 80 THR A C 1
ATOM 621 O O . THR A 1 80 ? 4.787 -0.875 -7.764 1.00 98.81 80 THR A O 1
ATOM 624 N N . THR A 1 81 ? 4.850 -0.649 -5.532 1.00 98.88 81 THR A N 1
ATOM 625 C CA . THR A 1 81 ? 3.905 0.468 -5.426 1.00 98.88 81 THR A CA 1
ATOM 626 C C . THR A 1 81 ? 4.477 1.471 -4.434 1.00 98.88 81 THR A C 1
ATOM 628 O O . THR A 1 81 ? 4.684 1.130 -3.271 1.00 98.88 81 THR A O 1
ATOM 631 N N . TRP A 1 82 ? 4.741 2.699 -4.874 1.00 98.81 82 TRP A N 1
ATOM 632 C CA . TRP A 1 82 ? 5.109 3.788 -3.969 1.00 98.81 82 TRP A CA 1
ATOM 633 C C . TRP A 1 82 ? 3.839 4.411 -3.415 1.00 98.81 82 TRP A C 1
ATOM 635 O O . TRP A 1 82 ? 2.993 4.833 -4.194 1.00 98.81 82 TRP A O 1
ATOM 645 N N . PHE A 1 83 ? 3.690 4.462 -2.094 1.00 98.88 83 PHE A N 1
ATOM 646 C CA . PHE A 1 83 ? 2.453 4.890 -1.446 1.00 98.88 83 PHE A CA 1
ATOM 647 C C . PHE A 1 83 ? 2.692 6.088 -0.528 1.00 98.88 83 PHE A C 1
ATOM 649 O O . PHE A 1 83 ? 3.586 6.058 0.318 1.00 98.88 83 PHE A O 1
ATOM 656 N N . ALA A 1 84 ? 1.864 7.121 -0.674 1.00 98.88 84 ALA A N 1
ATOM 657 C CA . ALA A 1 84 ? 1.853 8.294 0.189 1.00 98.88 84 ALA A CA 1
ATOM 658 C C . ALA A 1 84 ? 0.521 8.358 0.964 1.00 98.88 84 ALA A C 1
ATOM 660 O O . ALA A 1 84 ? -0.517 8.644 0.355 1.00 98.88 84 ALA A O 1
ATOM 661 N N . PRO A 1 85 ? 0.510 8.092 2.288 1.00 98.88 85 PRO A N 1
ATOM 662 C CA .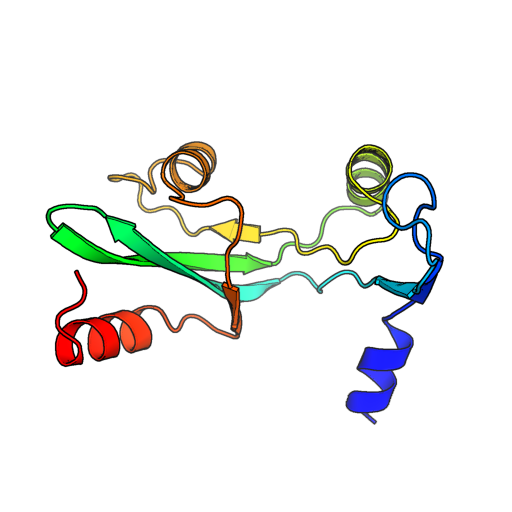 PRO A 1 85 ? -0.708 8.174 3.088 1.00 98.88 85 PRO A CA 1
ATOM 663 C C . PRO A 1 85 ? -1.159 9.628 3.269 1.00 98.88 85 PRO A C 1
ATOM 665 O O . PRO A 1 85 ? -0.343 10.539 3.427 1.00 98.88 85 PRO A O 1
ATOM 668 N N . ARG A 1 86 ? -2.475 9.844 3.318 1.00 98.88 86 ARG A N 1
ATOM 669 C CA . ARG A 1 86 ? -3.068 11.135 3.673 1.00 98.88 86 ARG A CA 1
ATOM 670 C C . ARG A 1 86 ? -2.823 11.423 5.156 1.00 98.88 86 ARG A C 1
ATOM 672 O O . ARG A 1 86 ? -3.245 10.659 6.021 1.00 98.88 86 ARG A O 1
ATOM 679 N N . LEU A 1 87 ? -2.167 12.543 5.447 1.00 98.88 87 LEU A N 1
ATOM 680 C CA . LEU A 1 87 ? -1.869 12.973 6.814 1.00 98.88 87 LEU A CA 1
ATOM 681 C C . LEU A 1 87 ? -2.999 13.824 7.398 1.00 98.88 87 LEU A C 1
ATOM 683 O O . LEU A 1 87 ? -3.726 14.504 6.674 1.00 98.88 87 LEU A O 1
ATOM 687 N N . THR A 1 88 ? -3.122 13.804 8.723 1.00 98.75 88 THR A N 1
ATOM 688 C CA . THR A 1 88 ? -4.122 14.593 9.465 1.00 98.75 88 THR A CA 1
ATOM 689 C C . THR A 1 88 ? -3.497 15.518 10.510 1.00 98.75 88 THR A C 1
ATOM 691 O O . THR A 1 88 ? -4.197 16.346 11.092 1.00 98.75 88 THR A O 1
ATOM 694 N N . GLY A 1 89 ? -2.193 15.370 10.779 1.00 98.56 89 GLY A N 1
ATOM 695 C CA . GLY A 1 89 ? -1.497 16.088 11.848 1.00 98.56 89 GLY A CA 1
ATOM 696 C C . GLY A 1 89 ? -1.831 15.572 13.253 1.00 98.56 89 GLY A C 1
ATOM 697 O O . GLY A 1 89 ? -1.482 16.220 14.236 1.00 98.56 89 GLY A O 1
ATOM 698 N N . LYS A 1 90 ? -2.536 14.439 13.371 1.00 98.38 90 LYS A N 1
ATOM 699 C CA . LYS A 1 90 ? -3.021 13.889 14.645 1.00 98.38 90 LYS A CA 1
ATOM 700 C C . LYS A 1 90 ? -2.802 12.378 14.716 1.00 98.38 90 LYS A C 1
ATOM 702 O O . LYS A 1 90 ? -2.898 11.680 13.706 1.00 98.38 90 LYS A O 1
ATOM 707 N N . GLY A 1 91 ? -2.588 11.872 15.932 1.00 98.38 91 GLY A N 1
ATOM 708 C CA . GLY A 1 91 ? -2.488 10.434 16.199 1.00 98.38 91 GLY A CA 1
ATOM 709 C C . GLY A 1 91 ? -1.419 9.747 15.332 1.00 98.38 91 GLY A C 1
ATOM 710 O O . GLY A 1 91 ? -0.356 10.325 15.132 1.00 98.38 91 GLY A O 1
ATOM 711 N N . PRO A 1 92 ? -1.693 8.556 14.769 1.00 98.56 92 PRO A N 1
ATOM 712 C CA . PRO A 1 92 ? -0.757 7.855 13.880 1.00 98.56 92 PRO A CA 1
ATOM 713 C C . PRO A 1 92 ? -0.479 8.554 12.537 1.00 98.56 92 PRO A C 1
ATOM 715 O O . PRO A 1 92 ? 0.368 8.094 11.783 1.00 98.56 92 PRO A O 1
ATOM 718 N N . PHE A 1 93 ? -1.190 9.641 12.217 1.00 98.81 93 PHE A N 1
ATOM 719 C CA . PHE A 1 93 ? -1.139 10.337 10.926 1.00 98.81 93 PHE A CA 1
ATOM 720 C C . PHE A 1 93 ? -0.546 11.752 11.049 1.00 98.81 93 PHE A C 1
ATOM 722 O O . PHE A 1 93 ? -0.957 12.669 10.329 1.00 98.81 93 PHE A O 1
ATOM 729 N N . THR A 1 94 ? 0.393 11.958 11.978 1.00 98.75 94 THR A N 1
ATOM 730 C CA . THR A 1 94 ? 1.177 13.203 12.090 1.00 98.75 94 THR A CA 1
ATOM 731 C C . THR A 1 94 ? 2.159 13.365 10.935 1.00 98.75 94 THR A C 1
ATOM 733 O O . THR A 1 94 ? 2.295 14.456 10.390 1.00 98.75 94 THR A O 1
ATOM 736 N N . ASP A 1 95 ? 2.795 12.268 10.534 1.00 98.81 95 ASP A N 1
ATOM 737 C CA . ASP A 1 95 ? 3.790 12.178 9.472 1.00 98.81 95 ASP A CA 1
ATOM 738 C C . ASP A 1 95 ? 3.825 10.749 8.904 1.00 98.81 95 ASP A C 1
ATOM 740 O O . ASP A 1 95 ? 3.259 9.814 9.476 1.00 98.81 95 ASP A O 1
ATOM 744 N N . VAL A 1 96 ? 4.469 10.574 7.746 1.00 98.75 96 VAL A N 1
ATOM 745 C CA . VAL A 1 96 ? 4.508 9.280 7.037 1.00 98.75 96 VAL A CA 1
ATOM 746 C C . VAL A 1 96 ? 5.240 8.209 7.852 1.00 98.75 96 VAL A C 1
ATOM 748 O O . VAL A 1 96 ? 4.856 7.040 7.817 1.00 98.75 96 VAL A O 1
ATOM 751 N N . TYR A 1 97 ? 6.261 8.600 8.618 1.00 98.81 97 TYR A N 1
ATOM 752 C CA . TYR A 1 97 ? 6.970 7.681 9.504 1.00 98.81 97 TYR A CA 1
ATOM 753 C C . TYR A 1 97 ? 6.028 7.109 10.568 1.00 98.81 97 TYR A C 1
ATOM 755 O O . TYR A 1 97 ? 5.999 5.899 10.770 1.00 98.81 97 TYR A O 1
ATOM 763 N N . SER A 1 98 ? 5.217 7.956 11.197 1.00 98.81 98 SER A N 1
ATOM 764 C CA . SER A 1 98 ? 4.267 7.563 12.236 1.00 98.81 98 SER A CA 1
ATOM 765 C C . SER A 1 98 ? 3.217 6.583 11.712 1.00 98.81 98 SER A C 1
ATOM 767 O O . SER A 1 98 ? 2.863 5.648 12.432 1.00 98.81 98 SER A O 1
ATOM 769 N N . VAL A 1 99 ? 2.793 6.710 10.449 1.00 98.88 99 VAL A N 1
ATOM 770 C CA . VAL A 1 99 ? 1.904 5.726 9.805 1.00 98.88 99 VAL A CA 1
ATOM 771 C C . VAL A 1 99 ? 2.586 4.357 9.723 1.00 98.88 99 VAL A C 1
ATOM 773 O O . VAL A 1 99 ? 1.994 3.353 10.115 1.00 98.88 99 VAL A O 1
ATOM 776 N N . MET A 1 100 ? 3.841 4.311 9.266 1.00 98.81 100 MET A N 1
ATOM 777 C CA . MET A 1 100 ? 4.609 3.065 9.163 1.00 98.81 100 MET A CA 1
ATOM 778 C C . MET A 1 100 ? 4.911 2.456 10.540 1.00 98.81 100 MET A C 1
ATOM 780 O O . MET A 1 100 ? 4.731 1.257 10.732 1.00 98.81 100 MET A O 1
ATOM 784 N N . ALA A 1 101 ? 5.331 3.273 11.507 1.00 98.69 101 ALA A N 1
ATOM 785 C CA . ALA A 1 101 ? 5.703 2.832 12.851 1.00 98.69 101 ALA A CA 1
ATOM 786 C C . ALA A 1 101 ? 4.517 2.265 13.648 1.00 98.69 101 ALA A C 1
ATOM 788 O O . ALA A 1 101 ? 4.712 1.418 14.517 1.00 98.69 101 ALA A O 1
ATOM 789 N N . ASN A 1 102 ? 3.293 2.710 13.350 1.00 98.81 102 ASN A N 1
ATOM 790 C CA . ASN A 1 102 ? 2.072 2.191 13.967 1.00 98.81 102 ASN A CA 1
ATOM 791 C C . ASN A 1 102 ? 1.423 1.048 13.166 1.00 98.81 102 ASN A C 1
ATOM 793 O O . ASN A 1 102 ? 0.402 0.511 13.600 1.00 98.81 102 ASN A O 1
ATOM 797 N N . TRP A 1 103 ? 1.978 0.647 12.018 1.00 98.81 103 TRP A N 1
ATOM 798 C CA . TRP A 1 103 ? 1.456 -0.482 11.248 1.00 98.81 103 TRP A CA 1
ATOM 799 C C . TRP A 1 103 ? 1.782 -1.811 11.947 1.00 98.81 103 TRP A C 1
ATOM 801 O O . TRP A 1 103 ? 2.936 -2.127 12.219 1.00 98.81 103 TRP A O 1
ATOM 811 N N . GLY A 1 104 ? 0.758 -2.603 12.269 1.00 98.62 104 GLY A N 1
ATOM 812 C CA . GLY A 1 104 ? 0.865 -3.725 13.213 1.00 98.62 104 GLY A CA 1
ATOM 813 C C . GLY A 1 104 ? 1.430 -5.030 12.642 1.00 98.62 104 GLY A C 1
ATOM 814 O O . GLY A 1 104 ? 1.418 -6.047 13.335 1.00 98.62 104 GLY A O 1
ATOM 815 N N . ALA A 1 105 ? 1.873 -5.043 11.383 1.00 98.69 105 ALA A N 1
ATOM 816 C CA . ALA A 1 105 ? 2.407 -6.227 10.712 1.00 98.69 105 ALA A CA 1
ATOM 817 C C . ALA A 1 105 ? 3.381 -5.855 9.585 1.00 98.69 105 ALA A C 1
ATOM 819 O O . ALA A 1 105 ? 3.433 -4.718 9.141 1.00 98.69 105 ALA A O 1
ATOM 820 N N . ASN A 1 106 ? 4.115 -6.835 9.057 1.00 98.44 106 ASN A N 1
ATOM 821 C CA . ASN A 1 106 ? 4.975 -6.647 7.884 1.00 98.44 106 ASN A CA 1
ATOM 822 C C . ASN A 1 106 ? 4.202 -6.656 6.546 1.00 98.44 106 ASN A C 1
ATOM 824 O O . ASN A 1 106 ? 4.763 -6.306 5.513 1.00 98.44 106 ASN A O 1
ATOM 828 N N . HIS A 1 107 ? 2.938 -7.090 6.549 1.00 98.75 107 HIS A N 1
ATOM 829 C CA . HIS A 1 107 ? 2.067 -7.122 5.372 1.00 98.75 107 HIS A CA 1
ATOM 830 C C . HIS A 1 107 ? 0.941 -6.087 5.483 1.00 98.75 107 HIS A C 1
ATOM 832 O O . HIS A 1 107 ? 0.48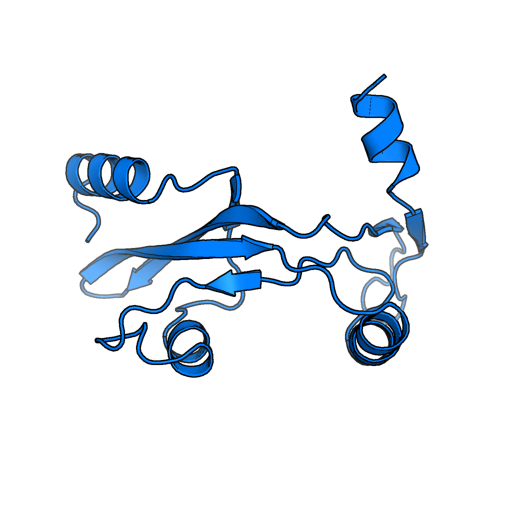2 -5.754 6.578 1.00 98.75 107 HIS A O 1
ATOM 838 N N . GLY A 1 108 ? 0.433 -5.656 4.333 1.00 98.62 108 GLY A N 1
ATOM 839 C CA . GLY A 1 108 ? -0.781 -4.855 4.186 1.00 98.62 108 GLY A CA 1
ATOM 840 C C . GLY A 1 108 ? -1.517 -5.247 2.906 1.00 98.62 108 GLY A C 1
ATOM 841 O O . GLY A 1 108 ? -0.962 -5.949 2.061 1.00 98.62 108 GLY A O 1
ATOM 842 N N . VAL A 1 109 ? -2.769 -4.817 2.778 1.00 98.88 109 VAL A N 1
ATOM 843 C CA . VAL A 1 109 ? -3.590 -5.023 1.576 1.00 98.88 109 VAL A CA 1
ATOM 844 C C . VAL A 1 109 ? -3.901 -3.665 0.966 1.00 98.88 109 VAL A C 1
ATOM 846 O O . VAL A 1 109 ? -4.379 -2.793 1.681 1.00 98.88 109 VAL A O 1
ATOM 849 N N . LEU A 1 110 ? -3.658 -3.483 -0.335 1.00 98.75 110 LEU A N 1
ATOM 850 C CA . LEU A 1 110 ? -4.072 -2.286 -1.072 1.00 98.75 110 LEU A CA 1
ATOM 851 C C . LEU A 1 110 ? -5.382 -2.557 -1.812 1.00 98.75 110 LEU A C 1
ATOM 853 O O . LEU A 1 110 ? -5.472 -3.490 -2.605 1.00 98.75 110 LEU A O 1
ATOM 857 N N . THR A 1 111 ? -6.389 -1.729 -1.547 1.00 98.88 111 THR A N 1
ATOM 858 C CA . THR A 1 111 ? -7.694 -1.753 -2.222 1.00 98.88 111 THR A CA 1
ATOM 859 C C . THR A 1 111 ? -7.871 -0.466 -3.011 1.00 98.88 111 THR A C 1
ATOM 861 O O . THR A 1 111 ? -7.576 0.609 -2.488 1.00 98.88 111 THR A O 1
ATOM 864 N N . ILE A 1 112 ? -8.321 -0.569 -4.263 1.00 98.69 112 ILE A N 1
ATOM 865 C CA . ILE A 1 112 ? -8.554 0.589 -5.132 1.00 98.69 112 ILE A CA 1
ATOM 866 C C . ILE A 1 112 ? -9.577 1.556 -4.510 1.00 98.69 112 ILE A C 1
ATOM 868 O O . ILE A 1 112 ? -10.576 1.127 -3.935 1.00 98.69 112 ILE A O 1
ATOM 872 N N . GLY A 1 113 ? -9.329 2.859 -4.643 1.00 98.69 113 GLY A N 1
ATOM 873 C CA . GLY A 1 113 ? -10.193 3.923 -4.135 1.00 98.69 113 GLY A CA 1
ATOM 874 C C . GLY A 1 113 ? -9.956 4.294 -2.669 1.00 98.69 113 GLY A C 1
ATOM 875 O O . GLY A 1 113 ? -9.130 3.710 -1.963 1.00 98.69 113 GLY A O 1
ATOM 876 N N . HIS A 1 114 ? -10.696 5.306 -2.216 1.00 98.88 114 HIS A N 1
ATOM 877 C CA . HIS A 1 114 ? -10.790 5.721 -0.811 1.00 98.88 114 HIS A CA 1
ATOM 878 C C . HIS A 1 114 ? -12.039 5.100 -0.198 1.00 98.88 114 HIS A C 1
ATOM 880 O O . HIS A 1 114 ? -13.123 5.675 -0.226 1.00 98.88 114 HIS A O 1
ATOM 886 N N . VAL A 1 115 ? -11.869 3.867 0.270 1.00 98.88 115 VAL A N 1
ATOM 887 C CA . VAL A 1 115 ? -12.936 2.987 0.765 1.00 98.88 115 VAL A CA 1
ATOM 888 C C . VAL A 1 115 ? -12.845 2.793 2.280 1.00 98.88 115 VAL A C 1
ATOM 890 O O . VAL A 1 115 ? -13.398 1.846 2.839 1.00 98.88 115 VAL A O 1
ATOM 893 N N . GLY A 1 116 ? -12.144 3.683 2.989 1.00 98.81 116 GLY A N 1
ATOM 894 C CA . GLY A 1 116 ? -11.999 3.615 4.439 1.00 98.81 116 GLY A CA 1
ATOM 895 C C . GLY A 1 116 ? -13.345 3.664 5.163 1.00 98.81 116 GLY A C 1
ATOM 896 O O . GLY A 1 116 ? -13.541 2.934 6.131 1.00 98.81 116 GLY A O 1
ATOM 897 N N . ALA A 1 117 ? -14.304 4.449 4.663 1.00 98.81 117 ALA A N 1
ATOM 898 C CA . ALA A 1 117 ? -15.659 4.516 5.217 1.00 98.81 117 ALA A CA 1
ATOM 899 C C . ALA A 1 117 ? -16.421 3.179 5.111 1.00 98.81 117 ALA A C 1
ATOM 901 O O . ALA A 1 117 ? -17.130 2.797 6.049 1.00 98.81 117 ALA A O 1
ATOM 902 N N . ASP A 1 118 ? -16.235 2.442 4.013 1.00 98.88 118 ASP A N 1
ATOM 903 C CA . ASP A 1 118 ? -16.846 1.123 3.821 1.00 98.88 118 ASP A CA 1
ATOM 904 C C . ASP A 1 118 ? -16.248 0.111 4.801 1.00 98.88 118 ASP A C 1
ATOM 906 O O . ASP A 1 118 ? -16.976 -0.626 5.470 1.00 98.88 118 ASP A O 1
ATOM 910 N N . PHE A 1 119 ? -14.921 0.134 4.962 1.00 98.88 119 PHE A N 1
ATOM 911 C CA . PHE A 1 119 ? -14.223 -0.691 5.945 1.00 98.88 119 PHE A CA 1
ATOM 912 C C . PHE A 1 119 ? -14.630 -0.364 7.388 1.00 98.88 119 PHE A C 1
ATOM 914 O O . PHE A 1 119 ? -14.835 -1.291 8.167 1.00 98.88 119 PHE A O 1
ATOM 921 N N . ILE A 1 120 ? -14.804 0.914 7.745 1.00 98.94 120 ILE A N 1
ATOM 922 C CA . ILE A 1 120 ? -15.290 1.327 9.075 1.00 98.94 120 ILE A CA 1
ATOM 923 C C . ILE A 1 120 ? -16.701 0.780 9.318 1.00 98.94 120 ILE A C 1
ATOM 925 O O . ILE A 1 120 ? -16.965 0.164 10.353 1.00 98.94 120 ILE A O 1
ATOM 929 N N . THR A 1 121 ? -17.603 0.961 8.349 1.00 98.88 121 THR A N 1
ATOM 930 C CA . THR A 1 121 ? -18.975 0.442 8.419 1.00 98.88 121 THR A CA 1
ATOM 931 C C . THR A 1 121 ? -18.976 -1.071 8.619 1.00 98.88 121 THR A C 1
ATOM 933 O O . THR A 1 121 ? -19.593 -1.570 9.562 1.00 98.88 121 THR A O 1
ATOM 936 N N . LEU A 1 122 ? -18.236 -1.805 7.787 1.00 98.88 122 LEU A N 1
ATOM 937 C CA . LEU A 1 122 ? -18.144 -3.260 7.865 1.00 98.88 122 LEU A CA 1
ATOM 938 C C . LEU A 1 122 ? -17.535 -3.731 9.193 1.00 98.88 122 LEU A C 1
ATOM 940 O O . LEU A 1 122 ? -18.071 -4.640 9.827 1.00 98.88 122 LEU A O 1
ATOM 944 N N . ALA A 1 123 ? -16.453 -3.100 9.650 1.00 98.75 123 ALA A N 1
ATOM 945 C CA . ALA A 1 123 ? -15.812 -3.428 10.920 1.00 98.75 123 ALA A CA 1
ATOM 946 C C . ALA A 1 123 ? -16.781 -3.253 12.097 1.00 98.75 123 ALA A C 1
ATOM 948 O O . ALA A 1 123 ? -16.867 -4.132 12.955 1.00 98.75 123 ALA A O 1
ATOM 949 N N . SER A 1 124 ? -17.609 -2.201 12.082 1.00 98.81 124 SER A N 1
ATOM 950 C CA . SER A 1 124 ? -18.642 -1.988 13.103 1.00 98.81 124 SER A CA 1
ATOM 951 C C . SER A 1 124 ? -19.708 -3.096 13.112 1.00 98.81 124 SER A C 1
ATOM 953 O O . SER A 1 124 ? -20.069 -3.599 14.179 1.00 98.81 124 SER A O 1
ATOM 955 N N . MET A 1 125 ? -20.150 -3.561 11.934 1.00 98.81 125 MET A N 1
ATOM 956 C CA . MET A 1 125 ? -21.086 -4.687 11.807 1.00 98.81 125 MET A CA 1
ATOM 957 C C . MET A 1 125 ? -20.481 -5.988 12.342 1.00 98.81 125 MET A C 1
ATOM 959 O O . MET A 1 125 ? -21.196 -6.827 12.890 1.00 98.81 125 MET A O 1
ATOM 963 N N . LEU A 1 126 ? -19.165 -6.152 12.212 1.00 98.75 126 LEU A N 1
ATOM 964 C CA . LEU A 1 126 ? -18.419 -7.317 12.688 1.00 98.75 126 LEU A CA 1
ATOM 965 C C . LEU A 1 126 ? -17.885 -7.158 14.118 1.00 98.75 126 LEU A C 1
ATOM 967 O O . LEU A 1 126 ? -17.349 -8.118 14.665 1.00 98.75 126 LEU A O 1
ATOM 971 N N . ARG A 1 127 ? -18.102 -5.996 14.751 1.00 98.62 127 ARG A N 1
ATOM 972 C CA . ARG A 1 127 ? -17.611 -5.652 16.096 1.00 98.62 127 ARG A CA 1
ATOM 973 C C . ARG A 1 127 ? -16.084 -5.751 16.201 1.00 98.62 127 ARG A C 1
ATOM 975 O O . ARG A 1 127 ? -15.551 -6.188 17.217 1.00 98.62 127 ARG A O 1
ATOM 982 N N . ILE A 1 128 ? -15.399 -5.347 15.135 1.00 98.81 128 ILE A N 1
ATOM 983 C CA . ILE A 1 128 ? -13.943 -5.241 15.063 1.00 98.81 128 ILE A CA 1
ATOM 984 C C . ILE A 1 128 ? -13.583 -3.769 15.310 1.00 98.81 128 ILE A C 1
ATOM 986 O O . ILE A 1 128 ? -14.007 -2.931 14.511 1.00 98.81 128 ILE A O 1
ATOM 990 N N . PRO A 1 129 ? -12.880 -3.436 16.407 1.00 98.12 129 PRO A N 1
ATOM 991 C CA . PRO A 1 129 ? -12.384 -2.083 16.651 1.00 98.12 129 PRO A CA 1
ATOM 992 C C . PRO A 1 129 ? -11.287 -1.655 15.669 1.0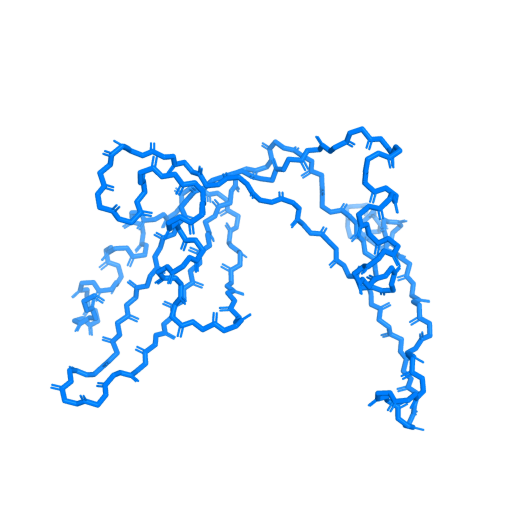0 98.12 129 PRO A C 1
ATOM 994 O O . PRO A 1 129 ? -10.546 -2.529 15.156 1.00 98.12 129 PRO A O 1
#

Secondary structure (DSSP, 8-state):
-HHHHHHHT-EEEEP-TTT-TT--EEEE-BPPTT-EEEEEEEEEETTTEEEEEEEEEEE-PPPHHHHHHHHHTT-TTS-B--EEEPP-SSGGGSSHHHHHHT--SS--EEEES--HHHHHHHHHHHT--

Sequence (129 aa):
QEADACLAATEWCPAIHEYFRGGGYSSRFLTEGGVPFTMTRVNIIKGLGPVLQIAEGWSVELPKDVHDILNKRTNSTWPTTWFAPRLTGKGPFTDVYSVMANWGANHGVLTIGHVGADFITLASMLRIP

Organism: NCBI:txid408170